Protein AF-A0A932UY20-F1 (afdb_monomer_lite)

Secondary structure (DSSP, 8-state):
--GGGGEEE-TTTTTSSB--EE-TTS-EETTTT-B-TTTTTSSEEE-HHHHHHHHHHHHHHHHHHHHHHHHHHTT--SS------------

Foldseek 3Di:
DDPCLFKDFDPVLRQQQADWDQPPVRDTDRAPVHGDPRCRSRRIDTDPVNVVVCVVCVVVVVVVVVVVVVCVVVVNDPDDDPPPPPPDDDD

Sequence (91 aa):
MVINDLKQVCPQCRGMGFQAGISRMGISEPNVGGKCPKCAGRGFLLTSLGRDLVDLLRPFMAELIEERARARERGVPAGGVPATDKSGGEV

Structure (mmCIF, N/CA/C/O backbone):
data_AF-A0A932UY20-F1
#
_entry.id   AF-A0A932UY20-F1
#
loop_
_atom_site.group_PDB
_atom_site.id
_atom_site.type_symbol
_atom_site.label_atom_id
_atom_site.label_alt_id
_atom_site.label_comp_id
_atom_site.label_asym_id
_atom_site.label_entity_id
_atom_site.label_seq_id
_atom_site.pdbx_PDB_ins_code
_atom_site.Cartn_x
_atom_site.Cartn_y
_atom_site.Cartn_z
_atom_site.occupancy
_atom_site.B_iso_or_equiv
_atom_site.auth_seq_id
_atom_site.auth_comp_id
_atom_site.auth_asym_id
_atom_site.auth_atom_id
_atom_site.pdbx_PDB_model_num
ATOM 1 N N . MET A 1 1 ? -12.870 10.921 -7.890 1.00 58.28 1 MET A N 1
ATOM 2 C CA . MET A 1 1 ? -12.153 9.855 -7.168 1.00 58.28 1 MET A CA 1
ATOM 3 C C . MET A 1 1 ? -10.879 10.460 -6.609 1.00 58.28 1 MET A C 1
ATOM 5 O O . MET A 1 1 ? -10.046 10.923 -7.381 1.00 58.28 1 MET A O 1
ATOM 9 N N . VAL A 1 2 ? -10.780 10.582 -5.292 1.00 75.19 2 VAL A N 1
ATOM 10 C CA . VAL A 1 2 ? -9.619 11.149 -4.597 1.00 75.19 2 VAL A CA 1
ATOM 11 C C . VAL A 1 2 ? -8.664 9.998 -4.271 1.00 75.19 2 VAL A C 1
ATOM 13 O O . VAL A 1 2 ? -9.108 8.882 -4.036 1.00 75.19 2 VAL A O 1
ATOM 16 N N . ILE A 1 3 ? -7.350 10.235 -4.214 1.00 75.00 3 ILE A N 1
ATOM 17 C CA . ILE A 1 3 ? -6.359 9.215 -3.793 1.00 75.00 3 ILE A CA 1
ATOM 18 C C . ILE A 1 3 ? -6.727 8.547 -2.452 1.00 75.00 3 ILE A C 1
ATOM 20 O O . ILE A 1 3 ? -6.352 7.398 -2.210 1.00 75.00 3 ILE A O 1
ATOM 24 N N . ASN A 1 4 ? -7.484 9.240 -1.597 1.00 79.69 4 ASN A N 1
ATOM 25 C CA . ASN A 1 4 ? -8.018 8.684 -0.356 1.00 79.69 4 ASN A CA 1
ATOM 26 C C . ASN A 1 4 ? -9.022 7.544 -0.568 1.00 79.69 4 ASN A C 1
ATOM 28 O O . ASN A 1 4 ? -9.069 6.653 0.266 1.00 79.69 4 ASN A O 1
ATOM 32 N N . ASP A 1 5 ? -9.748 7.489 -1.684 1.00 86.38 5 ASP A N 1
ATOM 33 C CA . ASP A 1 5 ? -10.714 6.414 -1.963 1.00 86.38 5 ASP A CA 1
ATOM 34 C C . ASP A 1 5 ? -10.012 5.055 -2.179 1.00 86.38 5 ASP A C 1
ATOM 36 O O . ASP A 1 5 ? -10.601 3.979 -2.048 1.00 86.38 5 ASP A O 1
ATOM 40 N N . LEU A 1 6 ? -8.710 5.088 -2.480 1.00 91.50 6 LEU A N 1
ATOM 41 C CA . LEU A 1 6 ? -7.877 3.904 -2.693 1.00 91.50 6 LEU A CA 1
ATOM 42 C C . LEU A 1 6 ? -7.245 3.377 -1.396 1.00 91.50 6 LEU A C 1
ATOM 44 O O . LEU A 1 6 ? -6.616 2.314 -1.398 1.00 91.50 6 LEU A O 1
ATOM 48 N N . LYS A 1 7 ? -7.373 4.116 -0.288 1.00 93.75 7 LYS A N 1
ATOM 49 C CA . LYS A 1 7 ? -6.682 3.846 0.975 1.00 93.75 7 LYS A CA 1
ATOM 50 C C . LYS A 1 7 ? -7.656 3.895 2.144 1.00 93.75 7 LYS A C 1
ATOM 52 O O . LYS A 1 7 ? -8.406 4.840 2.316 1.00 93.75 7 LYS A O 1
ATOM 57 N N . GLN A 1 8 ? -7.563 2.911 3.023 1.00 94.25 8 GLN A N 1
ATOM 58 C CA . GLN A 1 8 ? -8.233 2.931 4.318 1.00 94.25 8 GLN A CA 1
ATOM 59 C C . GLN A 1 8 ? -7.193 3.041 5.431 1.00 94.25 8 GLN A C 1
ATOM 61 O O . GLN A 1 8 ? -6.148 2.380 5.388 1.00 94.25 8 GLN A O 1
ATOM 66 N N . VAL A 1 9 ? -7.474 3.868 6.439 1.00 94.06 9 VAL A N 1
ATOM 67 C CA . VAL A 1 9 ? -6.618 3.992 7.626 1.00 94.06 9 VAL A CA 1
ATOM 68 C C . VAL A 1 9 ? -6.421 2.609 8.239 1.00 94.06 9 VAL A C 1
ATOM 70 O O . VAL A 1 9 ? -7.375 1.853 8.418 1.00 94.06 9 VAL A O 1
ATOM 73 N N . CYS A 1 10 ? -5.175 2.244 8.546 1.00 93.88 10 CYS A N 1
ATOM 74 C CA . CYS A 1 10 ? -4.907 0.953 9.162 1.00 93.88 10 CYS A CA 1
ATOM 75 C C . CYS A 1 10 ? -5.526 0.939 10.568 1.00 93.88 10 CYS A C 1
ATOM 77 O O . CYS A 1 10 ? -5.092 1.719 11.417 1.00 93.88 10 CYS A O 1
ATOM 79 N N . PRO A 1 11 ? -6.479 0.040 10.869 1.00 92.25 11 PRO A N 1
ATOM 80 C CA . PRO A 1 11 ? -7.193 0.067 12.146 1.00 92.25 11 PRO A CA 1
ATOM 81 C C . PRO A 1 11 ? -6.294 -0.302 13.333 1.00 92.25 11 PRO A C 1
ATOM 83 O O . PRO A 1 11 ? -6.578 0.068 14.465 1.00 92.25 11 PRO A O 1
ATOM 86 N N . GLN A 1 12 ? -5.187 -1.007 13.078 1.00 89.88 12 GLN A N 1
ATOM 87 C CA . GLN A 1 12 ? -4.278 -1.469 14.125 1.00 89.88 12 GLN A CA 1
ATOM 88 C C . GLN A 1 12 ? -3.340 -0.368 14.632 1.00 89.88 12 GLN A C 1
ATOM 90 O O . GLN A 1 12 ? -3.077 -0.301 15.826 1.00 89.88 12 GLN A O 1
ATOM 95 N N . CYS A 1 13 ? -2.825 0.482 13.741 1.00 90.50 13 CYS A N 1
ATOM 96 C CA . CYS A 1 13 ? -1.959 1.605 14.119 1.00 90.50 13 CYS A CA 1
ATOM 97 C C . CYS A 1 13 ? -2.650 2.964 14.000 1.00 90.50 13 CYS A C 1
ATOM 99 O O . CYS A 1 13 ? -2.004 3.986 14.195 1.00 90.50 13 CYS A O 1
ATOM 101 N N . ARG A 1 14 ? -3.940 2.990 13.645 1.00 90.81 14 ARG A N 1
ATOM 102 C CA . ARG A 1 14 ? -4.749 4.206 13.471 1.00 90.81 14 ARG A CA 1
ATOM 103 C C . ARG A 1 14 ? -4.069 5.268 12.598 1.00 90.81 14 ARG A C 1
ATOM 105 O O . ARG A 1 14 ? -4.133 6.452 12.893 1.00 90.81 14 ARG A O 1
ATOM 112 N N . GLY A 1 15 ? -3.381 4.840 11.539 1.00 90.44 15 GLY A N 1
ATOM 113 C CA . GLY A 1 15 ? -2.680 5.756 10.633 1.00 90.44 15 GLY A CA 1
ATOM 114 C C . GLY A 1 15 ? -1.217 6.026 10.978 1.00 90.44 15 GLY A C 1
ATOM 115 O O . GLY A 1 15 ? -0.480 6.460 10.102 1.00 90.44 15 GLY A O 1
ATOM 116 N N . MET A 1 16 ? -0.758 5.700 12.189 1.00 88.75 16 MET A N 1
ATOM 117 C CA . MET A 1 16 ? 0.599 6.045 12.643 1.00 88.75 16 MET A CA 1
ATOM 118 C C . MET A 1 16 ? 1.706 5.258 11.931 1.00 88.75 16 MET A C 1
ATOM 120 O O . MET A 1 16 ? 2.856 5.673 11.911 1.00 88.75 16 MET A O 1
ATOM 124 N N . GLY A 1 17 ? 1.387 4.087 11.373 1.00 90.25 17 GLY A N 1
ATOM 125 C CA . GLY A 1 17 ? 2.378 3.205 10.747 1.00 90.25 17 GLY A CA 1
ATOM 126 C C . GLY A 1 17 ? 3.218 2.398 11.743 1.00 90.25 17 GLY A C 1
ATOM 127 O O . GLY A 1 17 ? 3.839 1.415 11.352 1.00 90.25 17 GLY A O 1
ATOM 128 N N . PHE A 1 18 ? 3.157 2.704 13.034 1.00 88.69 18 PHE A N 1
ATOM 129 C CA . PHE A 1 18 ? 3.852 1.987 14.102 1.00 88.69 18 PHE A CA 1
ATOM 130 C C . PHE A 1 18 ? 2.921 1.675 15.275 1.00 88.69 18 PHE A C 1
ATOM 132 O O . PHE A 1 18 ? 1.790 2.165 15.334 1.00 88.69 18 PHE A O 1
ATOM 139 N N . GLN A 1 19 ? 3.383 0.831 16.194 1.00 81.38 19 GLN A N 1
ATOM 140 C CA . GLN A 1 19 ? 2.717 0.610 17.475 1.00 81.38 19 GLN A CA 1
ATOM 141 C C . GLN A 1 19 ? 3.530 1.264 18.587 1.00 81.38 19 GLN A C 1
ATOM 143 O O . GLN A 1 19 ? 4.652 0.839 18.868 1.00 81.38 19 GLN A O 1
ATOM 148 N N . ALA A 1 20 ? 2.931 2.282 19.211 1.00 75.06 20 ALA A N 1
ATOM 149 C CA . ALA A 1 20 ? 3.476 2.873 20.420 1.00 75.06 20 ALA A CA 1
ATOM 150 C C . ALA A 1 20 ? 3.513 1.809 21.520 1.00 75.06 20 ALA A C 1
ATOM 152 O O . ALA A 1 20 ? 2.568 1.030 21.678 1.00 75.06 20 ALA A O 1
ATOM 153 N N . GLY A 1 21 ? 4.607 1.780 22.265 1.00 76.25 21 GLY A N 1
ATOM 154 C CA . GLY A 1 21 ? 4.759 0.901 23.412 1.00 76.25 21 GLY A CA 1
ATOM 155 C C . GLY A 1 21 ? 5.500 1.607 24.531 1.00 76.25 21 GLY A C 1
ATOM 156 O O . GLY A 1 21 ? 5.958 2.739 24.385 1.00 76.25 21 GLY A O 1
ATOM 157 N N . ILE A 1 22 ? 5.593 0.923 25.661 1.00 75.25 22 ILE A N 1
ATOM 158 C CA . ILE A 1 22 ? 6.321 1.417 26.823 1.00 75.25 22 ILE A CA 1
ATOM 159 C C . ILE A 1 22 ? 7.708 0.783 26.793 1.00 75.25 22 ILE A C 1
ATOM 161 O O . ILE A 1 22 ? 7.832 -0.442 26.735 1.00 75.25 22 ILE A O 1
ATOM 165 N N . SER A 1 23 ? 8.749 1.612 26.784 1.00 75.12 23 SER A N 1
ATOM 166 C CA . SER A 1 23 ? 10.128 1.139 26.828 1.00 75.12 23 SER A CA 1
ATOM 167 C C . SER A 1 23 ? 10.455 0.537 28.194 1.00 75.12 23 SER A C 1
ATOM 169 O O . SER A 1 23 ? 9.707 0.682 29.162 1.00 75.12 23 SER A O 1
ATOM 171 N N . ARG A 1 24 ? 11.605 -0.136 28.314 1.00 73.81 24 ARG A N 1
ATOM 172 C CA . ARG A 1 24 ? 12.038 -0.751 29.587 1.00 73.81 24 ARG A CA 1
ATOM 173 C C . ARG A 1 24 ? 12.170 0.252 30.743 1.00 73.81 24 ARG A C 1
ATOM 175 O O . ARG A 1 24 ? 12.185 -0.161 31.894 1.00 73.81 24 ARG A O 1
ATOM 182 N N . MET A 1 25 ? 12.257 1.546 30.433 1.00 81.44 25 MET A N 1
ATOM 183 C CA . MET A 1 25 ? 12.333 2.649 31.396 1.00 81.44 25 MET A CA 1
ATOM 184 C C . MET A 1 25 ? 10.957 3.239 31.751 1.00 81.44 25 MET A C 1
ATOM 186 O O . MET A 1 25 ? 10.891 4.245 32.448 1.00 81.44 25 MET A O 1
ATOM 190 N N . GLY A 1 26 ? 9.854 2.657 31.269 1.00 78.31 26 GLY A N 1
ATOM 191 C CA . GLY A 1 26 ? 8.507 3.175 31.528 1.00 78.31 26 GLY A CA 1
ATOM 192 C C . GLY A 1 26 ? 8.110 4.370 30.651 1.00 78.31 26 GLY A C 1
ATOM 193 O O . GLY A 1 26 ? 7.071 4.979 30.891 1.00 78.31 26 GLY A O 1
ATOM 194 N N . ILE A 1 27 ? 8.908 4.714 29.635 1.00 81.25 27 ILE A N 1
ATOM 195 C CA . ILE A 1 27 ? 8.668 5.867 28.757 1.00 81.25 27 ILE A CA 1
ATOM 196 C C . ILE A 1 27 ? 7.839 5.425 27.548 1.00 81.25 27 ILE A C 1
ATOM 198 O O . ILE A 1 27 ? 8.112 4.386 26.946 1.00 81.25 27 ILE A O 1
ATOM 202 N N . SER A 1 28 ? 6.828 6.217 27.180 1.00 76.62 28 SER A N 1
ATOM 203 C CA . SER A 1 28 ? 6.080 6.009 25.936 1.00 76.62 28 SER A CA 1
ATOM 204 C C . SER A 1 28 ? 6.974 6.329 24.744 1.00 76.62 28 SER A C 1
ATOM 206 O O . SER A 1 28 ? 7.411 7.467 24.570 1.00 76.62 28 SER A O 1
ATOM 208 N N . GLU A 1 29 ? 7.234 5.329 23.914 1.00 75.69 29 GLU A N 1
ATOM 209 C CA . GLU A 1 29 ? 8.055 5.462 22.721 1.00 75.69 29 GLU A CA 1
ATOM 210 C C . GLU A 1 29 ? 7.236 5.063 21.483 1.00 75.69 29 GLU A C 1
ATOM 212 O O . GLU A 1 29 ? 6.533 4.045 21.484 1.00 75.69 29 GLU A O 1
ATOM 217 N N . PRO A 1 30 ? 7.319 5.837 20.387 1.00 68.12 30 PRO A N 1
ATOM 218 C CA . PRO A 1 30 ? 6.522 5.573 19.196 1.00 68.12 30 PRO A CA 1
ATOM 219 C C . PRO A 1 30 ? 6.862 4.223 18.541 1.00 68.12 30 PRO A C 1
ATOM 221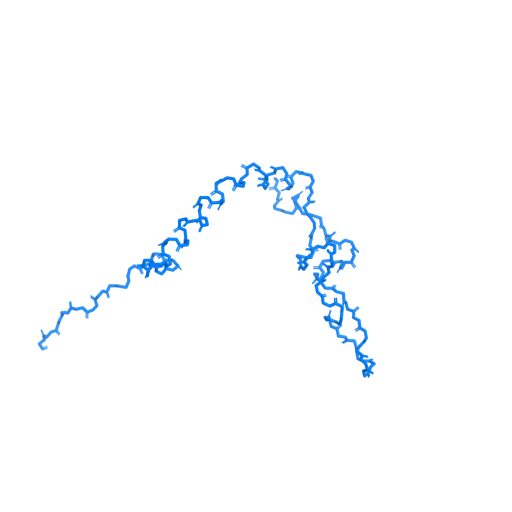 O O . PRO A 1 30 ? 5.980 3.583 17.995 1.00 68.12 30 PRO A O 1
ATOM 224 N N . ASN A 1 31 ? 8.095 3.719 18.632 1.00 69.19 31 ASN A N 1
ATOM 225 C CA . ASN A 1 31 ? 8.528 2.546 17.855 1.00 69.19 31 ASN A CA 1
ATOM 226 C C . ASN A 1 31 ? 8.942 1.324 18.687 1.00 69.19 31 ASN A C 1
ATOM 228 O O . ASN A 1 31 ? 9.695 0.491 18.186 1.00 69.19 31 ASN A O 1
ATOM 232 N N . VAL A 1 32 ? 8.445 1.154 19.916 1.00 69.12 32 VAL A N 1
ATOM 233 C CA . VAL A 1 32 ? 8.856 0.010 20.762 1.00 69.12 32 VAL A CA 1
ATOM 234 C C . VAL A 1 32 ? 8.537 -1.341 20.106 1.00 69.12 32 VAL A C 1
ATOM 236 O O . VAL A 1 32 ? 9.321 -2.278 20.219 1.00 69.12 32 VAL A O 1
ATOM 239 N N . GLY A 1 33 ? 7.423 -1.436 19.369 1.00 68.50 33 GLY A N 1
ATOM 240 C CA . GLY A 1 33 ? 7.047 -2.626 18.591 1.00 68.50 33 GLY A CA 1
ATOM 241 C C . GLY A 1 33 ? 7.513 -2.615 17.129 1.00 68.50 33 GLY A C 1
ATOM 242 O O . GLY A 1 33 ? 7.184 -3.528 16.373 1.00 68.50 33 GLY A O 1
ATOM 243 N N . GLY A 1 34 ? 8.239 -1.577 16.702 1.00 82.12 34 GLY A N 1
ATOM 244 C CA . GLY A 1 34 ? 8.623 -1.367 15.309 1.00 82.12 34 GLY A CA 1
ATOM 245 C C . GLY A 1 34 ? 7.448 -1.027 14.381 1.00 82.12 34 GLY A C 1
ATOM 246 O O . GLY A 1 34 ? 6.410 -0.493 14.787 1.00 82.12 34 GLY A O 1
ATOM 247 N N . LYS A 1 35 ? 7.629 -1.313 13.085 1.00 88.81 35 LYS A N 1
ATOM 248 C CA . LYS A 1 35 ? 6.605 -1.064 12.059 1.00 88.81 35 LYS A CA 1
ATOM 249 C C . LYS A 1 35 ? 5.356 -1.890 12.356 1.00 88.81 35 LYS A C 1
ATOM 251 O O . LYS A 1 35 ? 5.445 -3.075 12.657 1.00 88.81 35 LYS A O 1
ATOM 256 N N . CYS A 1 36 ? 4.180 -1.294 12.171 1.00 89.69 36 CYS A N 1
ATOM 257 C CA . CYS A 1 36 ? 2.918 -2.010 12.314 1.00 89.69 36 CYS A CA 1
ATOM 258 C C . CYS A 1 36 ? 2.882 -3.202 11.337 1.00 89.69 36 CYS A C 1
ATOM 260 O O . CYS A 1 36 ? 2.928 -2.971 10.123 1.00 89.69 36 CYS A O 1
ATOM 262 N N . PRO A 1 37 ? 2.747 -4.452 11.821 1.00 89.00 37 PRO A N 1
ATOM 263 C CA . PRO A 1 37 ? 2.830 -5.636 10.965 1.00 89.00 37 PRO A CA 1
ATOM 264 C C . PRO A 1 37 ? 1.676 -5.697 9.959 1.00 89.00 37 PRO A C 1
ATOM 266 O O . PRO A 1 37 ? 1.859 -6.137 8.830 1.00 89.00 37 PRO A O 1
ATOM 269 N N . LYS A 1 38 ? 0.502 -5.161 10.319 1.00 91.62 38 LYS A N 1
ATOM 270 C CA . LYS A 1 38 ? -0.680 -5.155 9.447 1.00 91.62 38 LYS A CA 1
ATOM 271 C C . LYS A 1 38 ? -0.508 -4.292 8.200 1.00 91.62 38 LYS A C 1
ATOM 273 O O . LYS A 1 38 ? -0.940 -4.688 7.125 1.00 91.62 38 LYS A O 1
ATOM 278 N N . CYS A 1 39 ? 0.099 -3.110 8.323 1.00 93.00 39 CYS A N 1
ATOM 279 C CA . CYS A 1 39 ? 0.298 -2.201 7.187 1.00 93.00 39 CYS A CA 1
ATOM 280 C C . CYS A 1 39 ? 1.756 -2.094 6.727 1.00 93.00 39 CYS A C 1
ATOM 282 O O . CYS A 1 39 ? 2.049 -1.268 5.863 1.00 93.00 39 CYS A O 1
ATOM 284 N N . ALA A 1 40 ? 2.658 -2.903 7.290 1.00 91.56 40 ALA A N 1
ATOM 285 C CA . ALA A 1 40 ? 4.097 -2.875 7.035 1.00 91.56 40 ALA A CA 1
ATOM 286 C C . ALA A 1 40 ? 4.718 -1.465 7.144 1.00 91.56 40 ALA A C 1
ATOM 288 O O . ALA A 1 40 ? 5.603 -1.099 6.373 1.00 91.56 40 ALA A O 1
ATOM 289 N N . GLY A 1 41 ? 4.234 -0.642 8.079 1.00 90.94 41 GLY A N 1
ATOM 290 C CA . GLY A 1 41 ? 4.731 0.726 8.264 1.00 90.94 41 GLY A CA 1
ATOM 291 C C . GLY A 1 41 ? 4.003 1.817 7.478 1.00 90.94 41 GLY A C 1
ATOM 292 O O . GLY A 1 41 ? 4.259 2.990 7.708 1.00 90.94 41 GLY A O 1
ATOM 293 N N . ARG A 1 42 ? 3.081 1.474 6.568 1.00 92.38 42 ARG A N 1
ATOM 294 C CA . ARG A 1 42 ? 2.459 2.459 5.659 1.00 92.38 42 ARG A CA 1
ATOM 295 C C . ARG A 1 42 ? 1.414 3.366 6.309 1.00 92.38 42 ARG A C 1
ATOM 297 O O . ARG A 1 42 ? 1.021 4.354 5.706 1.00 92.38 42 ARG A O 1
ATOM 304 N N . GLY A 1 43 ? 0.876 2.992 7.468 1.00 93.06 43 GLY A N 1
ATOM 305 C CA . GLY A 1 43 ? -0.245 3.699 8.111 1.00 93.06 43 GLY A CA 1
ATOM 306 C C . GLY A 1 43 ? -1.619 3.440 7.471 1.00 93.06 43 GLY A C 1
ATOM 307 O O . GLY A 1 43 ? -2.642 3.609 8.127 1.00 93.06 43 GLY A O 1
ATOM 308 N N . PHE A 1 44 ? -1.671 2.912 6.248 1.00 94.25 44 PHE A N 1
ATOM 309 C CA . PHE A 1 44 ? -2.908 2.566 5.546 1.00 94.25 44 PHE A CA 1
ATOM 310 C C . PHE A 1 44 ? -2.858 1.158 4.941 1.00 94.25 44 PHE A C 1
ATOM 312 O O . PHE A 1 44 ? -1.792 0.561 4.762 1.00 94.25 44 PHE A O 1
ATOM 319 N N . LEU A 1 45 ? -4.035 0.637 4.612 1.00 95.31 45 LEU A N 1
ATOM 320 C CA . LEU A 1 45 ? -4.231 -0.523 3.750 1.00 95.31 45 LEU A CA 1
ATOM 321 C C . LEU A 1 45 ? -4.883 -0.052 2.453 1.00 95.31 45 LEU A C 1
ATOM 323 O O . LEU A 1 45 ? -5.626 0.925 2.455 1.00 95.31 45 LEU A O 1
ATOM 327 N N . LEU A 1 46 ? -4.623 -0.744 1.350 1.00 94.44 46 LEU A N 1
ATOM 328 C CA . LEU A 1 46 ? -5.353 -0.478 0.114 1.00 94.44 46 LEU A CA 1
ATOM 329 C C . LEU A 1 46 ? -6.794 -0.986 0.246 1.00 94.44 46 LEU A C 1
ATOM 331 O O . LEU A 1 46 ? -7.045 -2.005 0.905 1.00 94.44 46 LEU A O 1
ATOM 335 N N . THR A 1 47 ? -7.737 -0.283 -0.374 1.00 94.12 47 THR A N 1
ATOM 336 C CA . THR A 1 47 ? -9.087 -0.809 -0.627 1.00 94.12 47 THR A CA 1
ATOM 337 C C . THR A 1 47 ? -9.026 -1.898 -1.708 1.00 94.12 47 THR A C 1
ATOM 339 O O . THR A 1 47 ? -7.946 -2.190 -2.224 1.00 94.12 47 THR A O 1
ATOM 342 N N . SER A 1 48 ? -10.146 -2.555 -2.030 1.00 93.31 48 SER A N 1
ATOM 343 C CA . SER A 1 48 ? -10.202 -3.472 -3.185 1.00 93.31 48 SER A CA 1
ATOM 344 C C . SER A 1 48 ? -9.807 -2.744 -4.463 1.00 93.31 48 SER A C 1
ATOM 346 O O . SER A 1 48 ? -8.803 -3.095 -5.066 1.00 93.31 48 SER A O 1
ATOM 348 N N . LEU A 1 49 ? -10.476 -1.628 -4.749 1.00 92.25 49 LEU A N 1
ATOM 349 C CA . LEU A 1 49 ? -10.166 -0.769 -5.888 1.00 92.25 49 LEU A CA 1
ATOM 350 C C . LEU A 1 49 ? -8.701 -0.301 -5.898 1.00 92.25 49 LEU A C 1
ATOM 352 O O . LEU A 1 49 ? -8.053 -0.289 -6.940 1.00 92.25 49 LEU A O 1
ATOM 356 N N . GLY A 1 50 ? -8.153 0.058 -4.731 1.00 92.88 50 GLY A N 1
ATOM 357 C CA . GLY A 1 50 ? -6.742 0.422 -4.604 1.00 92.88 50 GLY A CA 1
ATOM 358 C C . GLY A 1 50 ? -5.780 -0.719 -4.942 1.00 92.88 50 GLY A C 1
ATOM 359 O O . GLY A 1 50 ? -4.724 -0.458 -5.513 1.00 92.88 50 GLY A O 1
ATOM 360 N N . ARG A 1 51 ? -6.123 -1.970 -4.610 1.00 93.94 51 ARG A N 1
ATOM 361 C CA . ARG A 1 51 ? -5.338 -3.149 -5.010 1.00 93.94 51 ARG A CA 1
ATOM 362 C C . ARG A 1 51 ? -5.459 -3.409 -6.505 1.00 93.94 51 ARG A C 1
ATOM 364 O O . ARG A 1 51 ? -4.430 -3.542 -7.153 1.00 93.94 51 ARG A O 1
ATOM 371 N N . ASP A 1 52 ? -6.676 -3.378 -7.036 1.00 94.12 52 ASP A N 1
ATOM 372 C CA . ASP A 1 52 ? -6.940 -3.636 -8.454 1.00 94.12 52 ASP A CA 1
ATOM 373 C C . ASP A 1 52 ? -6.180 -2.642 -9.342 1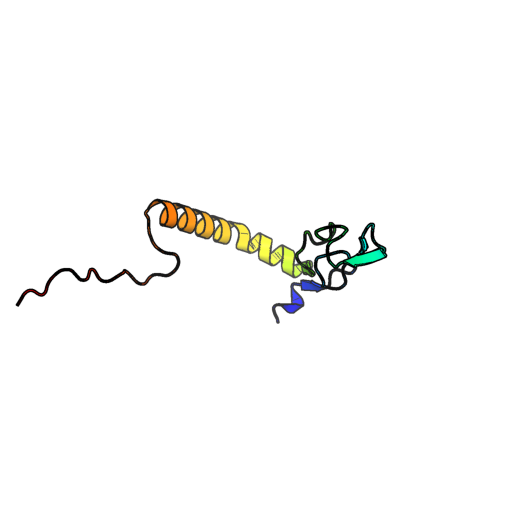.00 94.12 52 ASP A C 1
ATOM 375 O O . ASP A 1 52 ? -5.555 -3.024 -10.330 1.00 94.12 52 ASP A O 1
ATOM 379 N N . LEU A 1 53 ? -6.143 -1.365 -8.945 1.00 92.44 53 LEU A N 1
ATOM 380 C CA . LEU A 1 53 ? -5.386 -0.343 -9.663 1.00 92.44 53 LEU A CA 1
ATOM 381 C C . LEU A 1 53 ? -3.870 -0.578 -9.590 1.00 92.44 53 LEU A C 1
ATOM 383 O O . LEU A 1 53 ? -3.167 -0.383 -10.579 1.00 92.44 53 LEU A O 1
ATOM 387 N N . VAL A 1 54 ? -3.351 -0.994 -8.431 1.00 91.44 54 VAL A N 1
ATOM 388 C CA . VAL A 1 54 ? -1.927 -1.338 -8.287 1.00 91.44 54 VAL A CA 1
ATOM 389 C C . VAL A 1 54 ? -1.569 -2.537 -9.156 1.00 91.44 54 VAL A C 1
ATOM 391 O O . VAL A 1 54 ? -0.512 -2.528 -9.781 1.00 91.44 54 VAL A O 1
ATOM 394 N N . ASP A 1 55 ? -2.431 -3.545 -9.219 1.00 94.19 55 ASP A N 1
ATOM 395 C CA . ASP A 1 55 ? -2.207 -4.741 -10.027 1.00 94.19 55 ASP A CA 1
ATOM 396 C C . ASP A 1 55 ? -2.248 -4.420 -11.521 1.00 94.19 55 ASP A C 1
ATOM 398 O O . ASP A 1 55 ? -1.368 -4.860 -12.260 1.00 94.19 55 ASP A O 1
ATOM 402 N N . LEU A 1 56 ? -3.180 -3.560 -11.938 1.00 94.94 56 LEU A N 1
ATOM 403 C CA . LEU A 1 56 ? -3.261 -3.053 -13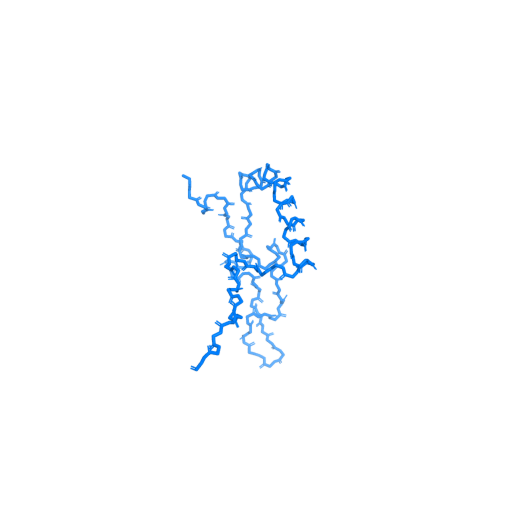.306 1.00 94.94 56 LEU A CA 1
ATOM 404 C C . LEU A 1 56 ? -1.999 -2.277 -13.718 1.00 94.94 56 LEU A C 1
ATOM 406 O O . LEU A 1 56 ? -1.516 -2.427 -14.836 1.00 94.94 56 LEU A O 1
ATOM 410 N N . LEU A 1 57 ? -1.454 -1.453 -12.817 1.00 92.69 57 LEU A N 1
ATOM 411 C CA . LEU A 1 57 ? -0.288 -0.601 -13.090 1.00 92.69 57 LEU A CA 1
ATOM 412 C C . LEU A 1 57 ? 1.058 -1.298 -12.859 1.00 92.69 57 LEU A C 1
ATOM 414 O O . LEU A 1 57 ? 2.098 -0.775 -13.262 1.00 92.69 57 LEU A O 1
ATOM 418 N N . ARG A 1 58 ? 1.064 -2.466 -12.212 1.00 93.25 58 ARG A N 1
ATOM 419 C CA . ARG A 1 58 ? 2.276 -3.208 -11.849 1.00 93.25 58 ARG A CA 1
ATOM 420 C C . ARG A 1 58 ? 3.268 -3.410 -13.005 1.00 93.25 58 ARG A C 1
ATOM 422 O O . ARG A 1 58 ? 4.443 -3.132 -12.767 1.00 93.25 58 ARG A O 1
ATOM 429 N N . PRO A 1 59 ? 2.869 -3.859 -14.214 1.00 93.38 59 PRO A N 1
ATOM 430 C CA . PRO A 1 59 ? 3.830 -4.075 -15.297 1.00 93.38 59 PRO A CA 1
ATOM 431 C C . PRO A 1 59 ? 4.510 -2.772 -15.733 1.00 93.38 59 PRO A C 1
ATOM 433 O O . PRO A 1 59 ? 5.728 -2.734 -15.867 1.00 93.38 59 PRO A O 1
ATOM 436 N N . PHE A 1 60 ? 3.747 -1.683 -15.847 1.00 94.06 60 PHE A N 1
ATOM 437 C CA . PHE A 1 60 ? 4.282 -0.372 -16.215 1.00 94.06 60 PHE A CA 1
ATOM 438 C C . PHE A 1 60 ? 5.244 0.176 -15.151 1.00 94.06 60 PHE A C 1
ATOM 440 O O . PHE A 1 60 ? 6.313 0.698 -15.454 1.00 94.06 60 PHE A O 1
ATOM 447 N N . MET A 1 61 ? 4.897 0.005 -13.873 1.00 91.56 61 MET A N 1
ATOM 448 C CA . MET A 1 61 ? 5.773 0.387 -12.766 1.00 91.56 61 MET A CA 1
ATOM 449 C C . MET A 1 61 ? 7.081 -0.413 -12.757 1.00 91.56 61 MET A C 1
ATOM 451 O O . MET A 1 61 ? 8.120 0.151 -12.425 1.00 91.56 61 MET A O 1
ATOM 455 N N . ALA A 1 62 ? 7.048 -1.703 -13.106 1.00 91.31 62 ALA A N 1
ATOM 456 C CA . ALA A 1 62 ? 8.249 -2.533 -13.179 1.00 91.31 62 ALA A CA 1
ATOM 457 C C . ALA A 1 62 ? 9.214 -2.025 -14.260 1.00 91.31 62 ALA A C 1
ATOM 459 O O . ALA A 1 62 ? 10.390 -1.815 -13.970 1.00 91.31 62 ALA A O 1
ATOM 460 N N . GLU A 1 63 ? 8.698 -1.724 -15.453 1.00 93.06 63 GLU A N 1
ATOM 461 C CA . GLU A 1 63 ? 9.486 -1.164 -16.554 1.00 93.06 63 GLU A CA 1
ATOM 462 C C . GLU A 1 63 ? 10.163 0.158 -16.155 1.00 93.06 63 GLU A C 1
ATOM 464 O O . GLU A 1 63 ? 11.374 0.317 -16.323 1.00 93.06 63 GLU A O 1
ATOM 469 N N . LEU A 1 64 ? 9.417 1.065 -15.514 1.00 91.31 64 LEU A N 1
ATOM 470 C CA . LEU A 1 64 ? 9.955 2.332 -15.012 1.00 91.31 64 LEU A CA 1
ATOM 471 C C . LEU A 1 64 ? 11.040 2.138 -13.942 1.00 91.31 64 LEU A C 1
ATOM 473 O O . LEU A 1 64 ? 12.022 2.884 -13.905 1.00 91.31 64 LEU A O 1
ATOM 477 N N . ILE A 1 65 ? 10.875 1.162 -13.045 1.00 91.31 65 ILE A N 1
ATOM 478 C CA . ILE A 1 65 ? 11.868 0.849 -12.008 1.00 91.31 65 ILE A CA 1
ATOM 479 C C . IL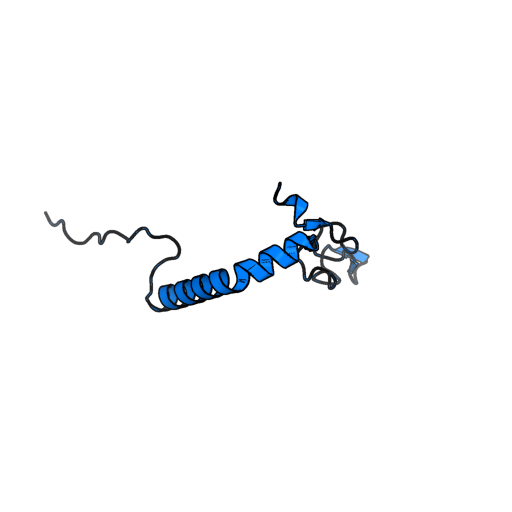E A 1 65 ? 13.154 0.314 -12.647 1.00 91.31 65 ILE A C 1
ATOM 481 O O . ILE A 1 65 ? 14.245 0.742 -12.264 1.00 91.31 65 ILE A O 1
ATOM 485 N N . GLU A 1 66 ? 13.043 -0.575 -13.631 1.00 91.81 66 GLU A N 1
ATOM 486 C CA . GLU A 1 66 ? 14.191 -1.127 -14.354 1.00 91.81 66 GLU A CA 1
ATOM 487 C C . GLU A 1 66 ? 14.914 -0.067 -15.187 1.00 91.81 66 GLU A C 1
ATOM 489 O O . GLU A 1 66 ? 16.145 -0.002 -15.202 1.00 91.81 66 GLU A O 1
ATOM 494 N N . GLU A 1 67 ? 14.174 0.799 -15.875 1.00 91.31 67 GLU A N 1
ATOM 495 C CA . GLU A 1 67 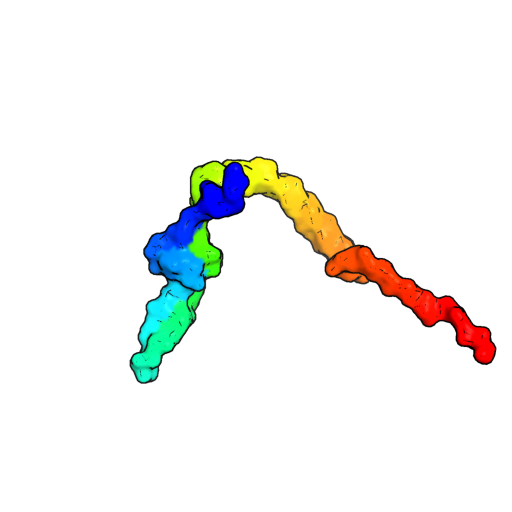? 14.748 1.924 -16.607 1.00 91.31 67 GLU A CA 1
ATOM 496 C C . GLU A 1 67 ? 15.508 2.867 -15.664 1.00 91.31 67 GLU A C 1
ATOM 498 O O . GLU A 1 67 ? 16.660 3.222 -15.928 1.00 91.31 67 GLU A O 1
ATOM 503 N N . ARG A 1 68 ? 14.917 3.191 -14.507 1.00 87.56 68 ARG A N 1
ATOM 504 C CA . ARG A 1 68 ? 15.554 3.995 -13.454 1.00 87.56 68 ARG A CA 1
ATOM 505 C C . ARG A 1 68 ? 16.823 3.334 -12.915 1.00 87.56 68 ARG A C 1
ATOM 507 O O . ARG A 1 68 ? 17.806 4.035 -12.678 1.00 87.56 68 ARG A O 1
ATOM 514 N N . ALA A 1 69 ? 16.809 2.020 -12.697 1.00 88.38 69 ALA A N 1
ATOM 515 C CA . ALA A 1 69 ? 17.974 1.269 -12.234 1.00 88.38 69 ALA A CA 1
ATOM 516 C C . ALA A 1 69 ? 19.118 1.350 -13.258 1.00 88.38 69 ALA A C 1
ATOM 518 O O . ALA A 1 69 ? 20.215 1.795 -12.920 1.00 88.38 69 ALA A O 1
ATOM 519 N N . ARG A 1 70 ? 18.820 1.084 -14.536 1.00 90.19 70 ARG A N 1
ATOM 520 C CA . ARG A 1 70 ? 19.781 1.207 -15.646 1.00 90.19 70 ARG A CA 1
ATOM 521 C C . ARG A 1 70 ? 20.290 2.635 -15.848 1.00 90.19 70 ARG A C 1
ATOM 523 O O . ARG A 1 70 ? 21.414 2.833 -16.301 1.00 90.19 70 ARG A O 1
ATOM 530 N N . ALA A 1 71 ? 19.470 3.652 -15.584 1.00 85.00 71 ALA A N 1
ATOM 531 C CA . ALA A 1 71 ? 19.887 5.052 -15.665 1.00 85.00 71 ALA A CA 1
ATOM 532 C C . ALA A 1 71 ? 20.885 5.414 -14.551 1.00 85.00 71 ALA A C 1
ATOM 534 O O . ALA A 1 71 ? 21.870 6.104 -14.809 1.00 85.00 71 ALA A O 1
ATOM 535 N N . ARG A 1 72 ? 20.676 4.895 -13.333 1.00 83.81 72 ARG A N 1
ATOM 536 C CA . ARG A 1 72 ? 21.610 5.076 -12.209 1.00 83.81 72 ARG A CA 1
ATOM 537 C C . ARG A 1 72 ? 22.964 4.420 -12.466 1.00 83.81 72 ARG A C 1
ATOM 539 O O . ARG A 1 72 ? 23.982 5.034 -12.172 1.00 83.81 72 ARG A O 1
ATOM 546 N N . GLU A 1 73 ? 22.978 3.221 -13.042 1.00 80.69 73 GLU A N 1
ATOM 547 C CA . GLU A 1 73 ? 24.216 2.521 -13.425 1.00 80.69 73 GLU A CA 1
ATOM 548 C C . GLU A 1 73 ? 25.012 3.283 -14.493 1.00 80.69 73 GLU A C 1
ATOM 550 O O . GLU A 1 73 ? 26.238 3.260 -14.494 1.00 80.69 73 GLU A O 1
ATOM 555 N N . ARG A 1 74 ? 24.316 4.025 -15.362 1.00 78.12 74 ARG A N 1
ATOM 556 C CA . ARG A 1 74 ? 24.911 4.900 -16.383 1.00 78.12 74 ARG A CA 1
ATOM 557 C C . ARG A 1 74 ? 25.298 6.292 -15.863 1.00 78.12 74 ARG A C 1
ATOM 559 O O . ARG A 1 74 ? 25.644 7.156 -16.661 1.00 78.12 74 ARG A O 1
ATOM 566 N N . GLY A 1 75 ? 25.222 6.531 -14.552 1.00 73.31 75 GLY A N 1
ATOM 567 C CA . GLY A 1 75 ? 25.582 7.814 -13.942 1.00 73.31 75 GLY A CA 1
ATOM 568 C C . GLY A 1 75 ? 24.612 8.962 -14.246 1.00 73.31 75 GLY A C 1
ATOM 569 O O . GLY A 1 75 ? 24.961 10.121 -14.037 1.0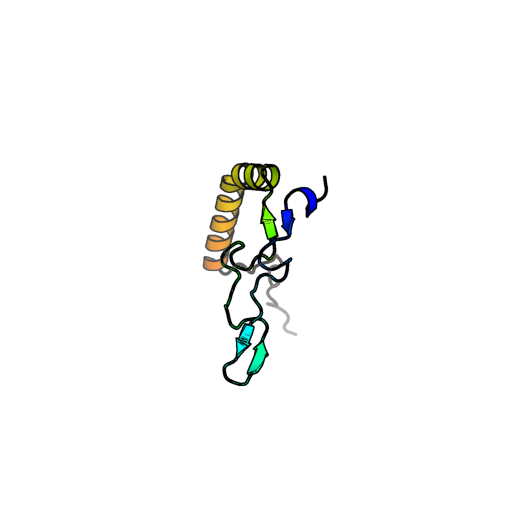0 73.31 75 GLY A O 1
ATOM 570 N N . VAL A 1 76 ? 23.395 8.677 -14.726 1.00 65.62 76 VAL A N 1
ATOM 571 C CA . VAL A 1 76 ? 22.400 9.715 -15.032 1.00 65.62 76 VAL A CA 1
ATOM 572 C C . VAL A 1 76 ? 21.704 10.147 -13.733 1.00 65.62 76 VAL A C 1
ATOM 574 O O . VAL A 1 76 ? 21.084 9.308 -13.065 1.00 65.62 76 VAL A O 1
ATOM 577 N N . PRO A 1 77 ? 21.773 11.434 -13.340 1.00 56.28 77 PRO A N 1
ATOM 578 C CA . PRO A 1 77 ? 21.167 11.894 -12.102 1.00 56.28 77 PRO A CA 1
ATOM 579 C C . PRO A 1 77 ? 19.640 11.779 -12.141 1.00 56.28 77 PRO A C 1
ATOM 581 O O . PRO A 1 77 ? 18.973 11.931 -13.166 1.00 56.28 77 PRO A O 1
ATOM 584 N N . ALA A 1 78 ? 19.079 11.495 -10.969 1.00 55.53 78 ALA A N 1
ATOM 585 C CA . ALA A 1 78 ? 17.650 11.387 -10.729 1.00 55.53 78 ALA A CA 1
ATOM 586 C C . ALA A 1 78 ? 16.960 12.756 -10.873 1.00 55.53 78 ALA A C 1
ATOM 588 O O . ALA A 1 78 ? 16.729 13.442 -9.884 1.00 55.53 78 ALA A O 1
ATOM 589 N N . GLY A 1 79 ? 16.602 13.116 -12.103 1.00 60.78 79 GLY A N 1
ATOM 590 C CA . GLY A 1 79 ? 16.040 14.418 -12.456 1.00 60.78 79 GLY A CA 1
ATOM 591 C C . GLY A 1 79 ? 16.901 15.019 -13.551 1.00 60.78 79 GLY A C 1
ATOM 592 O O . GLY A 1 79 ? 18.000 15.490 -13.282 1.00 60.78 79 GLY A O 1
ATOM 593 N N . GLY A 1 80 ? 16.428 14.925 -14.793 1.00 54.09 80 GLY A N 1
ATOM 594 C CA . GLY A 1 80 ? 17.132 15.452 -15.950 1.00 54.09 80 GLY A CA 1
ATOM 595 C C . GLY A 1 80 ? 17.274 16.965 -15.854 1.00 54.09 80 GLY A C 1
ATOM 596 O O . GLY A 1 80 ? 16.398 17.702 -16.284 1.00 54.09 80 GLY A O 1
ATOM 597 N N . VAL A 1 81 ? 18.400 17.415 -15.323 1.00 50.03 81 VAL A N 1
ATOM 598 C CA . VAL A 1 81 ? 19.081 18.591 -15.841 1.00 50.03 81 VAL A CA 1
ATOM 599 C C . VAL A 1 81 ? 20.512 18.125 -16.068 1.00 50.03 81 VAL A C 1
ATOM 601 O O . VAL A 1 81 ? 21.187 17.786 -15.092 1.00 50.03 81 VAL A O 1
ATOM 604 N N . PRO A 1 82 ? 20.969 17.998 -17.326 1.00 46.81 82 PRO A N 1
ATOM 605 C CA . PRO A 1 82 ? 22.377 17.745 -17.569 1.00 46.81 82 PRO A CA 1
ATOM 606 C C . PRO A 1 82 ? 23.152 18.880 -16.902 1.00 46.81 82 PRO A C 1
ATOM 608 O O . PRO A 1 82 ? 22.833 20.053 -17.103 1.00 46.81 82 PRO A O 1
ATOM 611 N N . ALA A 1 83 ? 24.128 18.532 -16.062 1.00 49.34 83 ALA A N 1
ATOM 612 C CA . ALA A 1 83 ? 25.110 19.504 -15.623 1.00 49.34 83 ALA A CA 1
ATOM 613 C C . ALA A 1 83 ? 25.759 20.029 -16.902 1.00 49.34 83 ALA A C 1
ATOM 615 O O . ALA A 1 83 ? 26.450 19.287 -17.594 1.00 49.34 83 ALA A O 1
ATOM 616 N N . THR A 1 84 ? 25.447 21.268 -17.276 1.00 52.16 84 THR A N 1
ATOM 617 C CA . THR A 1 84 ? 26.178 21.957 -18.329 1.00 52.16 84 THR A CA 1
ATOM 618 C C . THR A 1 84 ? 27.634 21.945 -17.901 1.00 52.16 84 THR A C 1
ATOM 620 O O . THR A 1 84 ? 27.975 22.569 -16.890 1.00 52.16 84 THR A O 1
ATOM 623 N N . ASP A 1 85 ? 28.450 21.196 -18.638 1.00 45.66 85 ASP A N 1
ATOM 624 C CA . ASP A 1 85 ? 29.898 21.282 -18.588 1.00 45.66 85 ASP A CA 1
ATOM 625 C C . ASP A 1 85 ? 30.266 22.763 -18.648 1.00 45.66 85 ASP A C 1
ATOM 627 O O . ASP A 1 85 ? 30.087 23.434 -19.667 1.00 45.66 85 ASP A O 1
ATOM 631 N N . LYS A 1 86 ? 30.751 23.307 -17.529 1.00 49.81 86 LYS A N 1
ATOM 632 C CA . LYS A 1 86 ? 31.518 24.550 -17.549 1.00 49.81 86 LYS A CA 1
ATOM 633 C C . LYS A 1 86 ? 32.901 24.200 -18.086 1.00 49.81 86 LYS A C 1
ATOM 635 O O . LYS A 1 86 ? 33.878 24.171 -17.345 1.00 49.81 86 LYS A O 1
ATOM 640 N N . SER A 1 87 ? 32.962 23.894 -19.373 1.00 49.59 87 SER A N 1
ATOM 641 C CA . SER A 1 87 ? 34.199 23.799 -20.131 1.00 49.59 87 SER A CA 1
ATOM 642 C C . SER A 1 87 ? 34.225 24.967 -21.108 1.00 49.59 87 SER A C 1
ATOM 644 O O . SER A 1 87 ? 33.427 25.012 -22.038 1.00 49.59 87 SER A O 1
ATOM 646 N N . GLY A 1 88 ? 35.150 25.900 -20.891 1.00 45.06 88 GLY A N 1
ATOM 647 C CA . GLY A 1 88 ? 35.552 26.881 -21.900 1.00 45.06 88 GLY A CA 1
ATOM 648 C C . GLY A 1 88 ? 35.282 28.331 -21.519 1.00 45.06 88 GLY A C 1
ATOM 649 O O . GLY A 1 88 ? 34.148 28.799 -21.574 1.00 45.06 88 GLY A O 1
ATOM 650 N N . GLY A 1 89 ? 36.355 29.045 -21.180 1.00 35.38 89 GLY A N 1
ATOM 651 C CA . GLY A 1 89 ? 36.343 30.493 -21.004 1.00 35.38 89 GLY A CA 1
ATOM 652 C C . GLY A 1 89 ? 37.615 31.040 -20.361 1.00 35.38 89 GLY A C 1
ATOM 653 O O . GLY A 1 89 ? 37.517 31.755 -19.371 1.00 35.38 89 GLY A O 1
ATOM 654 N N . GLU A 1 90 ? 38.791 30.681 -20.888 1.00 39.84 90 GLU A N 1
ATOM 655 C CA . GLU A 1 90 ? 39.951 31.587 -20.850 1.00 39.84 90 GLU A CA 1
ATOM 656 C C . GLU A 1 90 ? 39.556 32.894 -21.558 1.00 39.84 90 GLU A C 1
ATOM 658 O O . GLU A 1 90 ? 39.044 32.816 -22.675 1.00 39.84 90 GLU A O 1
ATOM 663 N N . VAL A 1 91 ? 39.702 34.049 -20.894 1.00 44.09 91 VAL A N 1
ATOM 664 C CA . VAL A 1 91 ? 40.691 35.130 -21.146 1.00 44.09 91 VAL A CA 1
ATOM 665 C C . VAL A 1 91 ? 40.700 36.047 -19.921 1.00 44.09 91 VAL A C 1
ATOM 667 O O . VAL A 1 91 ? 39.601 36.472 -19.499 1.00 44.09 91 VAL A O 1
#

Radius of gyration: 21.72 Å; chains: 1; bounding box: 53×41×53 Å

pLDDT: mean 80.12, std 16.17, range [35.38, 95.31]